Protein AF-K1T2T0-F1 (afdb_monomer_lite)

Structure (mmCIF, N/CA/C/O backbone):
data_AF-K1T2T0-F1
#
_entry.id   AF-K1T2T0-F1
#
loop_
_atom_site.group_PDB
_atom_site.id
_atom_site.type_symbol
_atom_site.label_atom_id
_atom_site.label_alt_id
_atom_site.label_comp_id
_atom_site.label_asym_id
_atom_site.label_entity_id
_atom_site.label_seq_id
_atom_site.pdbx_PDB_ins_code
_atom_site.Cartn_x
_atom_site.Cartn_y
_atom_site.Cartn_z
_atom_site.occupancy
_atom_site.B_iso_or_equiv
_atom_site.auth_seq_id
_atom_site.auth_comp_id
_atom_site.auth_asym_id
_atom_site.auth_atom_id
_atom_site.pdbx_PDB_model_num
ATOM 1 N N . LYS A 1 1 ? 28.388 -2.842 -1.881 1.00 29.25 1 LYS A N 1
ATOM 2 C CA . LYS A 1 1 ? 28.956 -1.478 -2.021 1.00 29.25 1 LYS A CA 1
ATOM 3 C C . LYS A 1 1 ? 28.065 -0.758 -3.019 1.00 29.25 1 LYS A C 1
ATOM 5 O O . LYS A 1 1 ? 28.075 -1.141 -4.177 1.00 29.25 1 LYS A O 1
ATOM 10 N N . LEU A 1 2 ? 27.223 0.153 -2.539 1.00 32.94 2 LEU A N 1
ATOM 11 C CA . LEU A 1 2 ? 26.310 0.943 -3.365 1.00 32.94 2 LEU A CA 1
ATOM 12 C C . LEU A 1 2 ? 27.158 1.904 -4.204 1.00 32.94 2 LEU A C 1
ATOM 14 O O . LEU A 1 2 ? 27.821 2.770 -3.633 1.00 32.94 2 LEU A O 1
ATOM 18 N N . SER A 1 3 ? 27.223 1.713 -5.522 1.00 33.88 3 SER A N 1
ATOM 19 C CA . SER A 1 3 ? 27.825 2.709 -6.411 1.00 33.88 3 SER A CA 1
ATOM 20 C C . SER A 1 3 ? 26.736 3.652 -6.906 1.00 33.88 3 SER A C 1
ATOM 22 O O . SER A 1 3 ? 25.833 3.238 -7.630 1.00 33.88 3 SER A O 1
ATOM 24 N N . MET A 1 4 ? 26.843 4.910 -6.489 1.00 39.72 4 MET A N 1
ATOM 25 C CA . MET A 1 4 ? 26.182 6.056 -7.104 1.00 39.72 4 MET A CA 1
ATOM 26 C C . MET A 1 4 ? 26.849 6.383 -8.441 1.00 39.72 4 MET A C 1
ATOM 28 O O . MET A 1 4 ? 28.071 6.281 -8.550 1.00 39.72 4 MET A O 1
ATOM 32 N N . ASP A 1 5 ? 26.059 6.875 -9.390 1.00 30.14 5 ASP A N 1
ATOM 33 C CA . ASP A 1 5 ? 26.543 7.774 -10.436 1.00 30.14 5 ASP A CA 1
ATOM 34 C C . ASP A 1 5 ? 25.854 9.143 -10.268 1.00 30.14 5 ASP A C 1
ATOM 36 O O . ASP A 1 5 ? 24.750 9.237 -9.720 1.00 30.14 5 ASP A O 1
ATOM 40 N N . GLU A 1 6 ? 26.538 10.211 -10.675 1.00 37.97 6 GLU A N 1
ATOM 41 C CA . GLU A 1 6 ? 26.467 11.588 -10.139 1.00 37.97 6 GLU A CA 1
ATOM 42 C C . GLU A 1 6 ? 25.131 12.359 -10.265 1.00 37.97 6 GLU A C 1
ATOM 44 O O . GLU A 1 6 ? 25.088 13.548 -9.941 1.00 37.97 6 GLU A O 1
ATOM 49 N N . LYS A 1 7 ? 24.017 11.755 -10.707 1.00 39.03 7 LYS A N 1
ATOM 50 C CA . LYS A 1 7 ? 22.759 12.506 -10.941 1.00 39.03 7 LYS A CA 1
ATOM 51 C C . LYS A 1 7 ? 21.452 11.918 -10.423 1.00 39.03 7 LYS A C 1
ATOM 53 O O . LYS A 1 7 ? 20.419 12.563 -10.581 1.00 39.03 7 LYS A O 1
ATOM 58 N N . TYR A 1 8 ? 21.467 10.788 -9.729 1.00 43.00 8 TYR A N 1
ATOM 59 C CA . TYR A 1 8 ? 20.252 10.254 -9.112 1.00 43.00 8 TYR A CA 1
ATOM 60 C C . TYR A 1 8 ? 20.589 9.807 -7.698 1.00 43.00 8 TYR A C 1
ATOM 62 O O . TYR A 1 8 ? 21.221 8.774 -7.499 1.00 43.00 8 TYR A O 1
ATOM 70 N N . SER A 1 9 ? 20.218 10.615 -6.703 1.00 41.25 9 SER A N 1
ATOM 71 C CA . SER A 1 9 ? 20.350 10.240 -5.298 1.00 41.25 9 SER A CA 1
ATOM 72 C C . SER A 1 9 ? 19.394 9.082 -5.010 1.00 41.25 9 SER A C 1
ATOM 74 O O . SER A 1 9 ? 18.250 9.307 -4.616 1.00 41.25 9 SER A O 1
ATOM 76 N N . SER A 1 10 ? 19.821 7.841 -5.242 1.00 45.25 10 SER A N 1
ATOM 77 C CA . SER A 1 10 ? 19.138 6.687 -4.674 1.00 45.25 10 SER A CA 1
ATOM 78 C C . SER A 1 10 ? 19.351 6.756 -3.167 1.00 45.25 10 SER A C 1
ATOM 80 O O . SER A 1 10 ? 20.478 6.742 -2.672 1.00 45.25 10 SER A O 1
ATOM 82 N N . THR A 1 11 ? 18.264 6.911 -2.414 1.00 47.34 11 THR A N 1
ATOM 83 C CA . THR A 1 11 ? 18.372 6.662 -0.981 1.00 47.34 11 THR A CA 1
ATOM 84 C C . THR A 1 11 ? 18.567 5.155 -0.851 1.00 47.34 11 THR A C 1
ATOM 86 O O . THR A 1 11 ? 17.864 4.418 -1.550 1.00 47.34 11 THR A O 1
ATOM 89 N N . PRO A 1 12 ? 19.508 4.664 -0.032 1.00 52.59 12 PRO A N 1
ATOM 90 C CA . PRO A 1 12 ? 19.668 3.231 0.081 1.00 52.59 12 PRO A CA 1
ATOM 91 C C . PRO A 1 12 ? 18.384 2.594 0.630 1.00 52.59 12 PRO A C 1
ATOM 93 O O . PRO A 1 12 ? 17.625 3.213 1.381 1.00 52.59 12 PRO A O 1
ATOM 96 N N . LEU A 1 13 ? 18.119 1.359 0.196 1.00 52.06 13 LEU A N 1
ATOM 97 C CA . LEU A 1 13 ? 16.965 0.555 0.620 1.00 52.06 13 LEU A CA 1
ATOM 98 C C . LEU A 1 13 ? 16.924 0.308 2.139 1.00 52.06 13 LEU A C 1
ATOM 100 O O . LEU A 1 13 ? 15.909 -0.149 2.654 1.00 52.06 13 LEU A O 1
ATOM 104 N N . ASP A 1 14 ? 18.009 0.618 2.853 1.00 54.69 14 ASP A N 1
ATOM 105 C CA . ASP A 1 14 ? 18.100 0.539 4.310 1.00 54.69 14 ASP A CA 1
ATOM 106 C C . ASP A 1 14 ? 17.188 1.549 5.026 1.00 54.69 14 ASP A C 1
ATOM 108 O O . ASP A 1 14 ? 16.765 1.303 6.156 1.00 54.69 14 ASP A O 1
ATOM 112 N N . LYS A 1 15 ? 16.810 2.653 4.367 1.00 62.25 15 LYS A N 1
ATOM 113 C CA . LYS A 1 15 ? 15.845 3.613 4.914 1.00 62.25 15 LYS A CA 1
ATOM 114 C C . LYS A 1 15 ? 14.417 3.166 4.632 1.00 62.25 15 LYS A C 1
ATOM 116 O O . LYS A 1 15 ? 13.783 3.614 3.671 1.00 62.25 15 LYS A O 1
ATOM 121 N N . THR A 1 16 ? 13.927 2.293 5.501 1.00 71.88 16 THR A N 1
ATOM 122 C CA . THR A 1 16 ? 12.549 1.799 5.507 1.00 71.88 16 THR A CA 1
ATOM 123 C C . THR A 1 16 ? 11.610 2.820 6.148 1.00 71.88 16 THR A C 1
ATOM 125 O O . THR A 1 16 ? 11.838 3.273 7.264 1.00 71.88 16 THR A O 1
ATOM 128 N N . HIS A 1 17 ? 10.540 3.185 5.438 1.00 83.25 17 HIS A N 1
ATOM 129 C CA . HIS A 1 17 ? 9.479 4.048 5.964 1.00 83.25 17 HIS A CA 1
ATOM 130 C C . HIS A 1 17 ? 8.178 3.266 5.976 1.00 83.25 17 HIS A C 1
ATOM 132 O O . HIS A 1 17 ? 7.584 3.040 4.921 1.00 83.25 17 HIS A O 1
ATOM 138 N N . THR A 1 18 ? 7.760 2.828 7.159 1.00 88.44 18 THR A N 1
ATOM 139 C CA . THR A 1 18 ? 6.608 1.931 7.336 1.00 88.44 18 THR A CA 1
ATOM 140 C C . THR A 1 18 ? 5.325 2.650 7.727 1.00 88.44 18 THR A C 1
ATOM 142 O O . THR A 1 18 ? 4.259 2.042 7.678 1.00 88.44 18 THR A O 1
ATOM 145 N N . GLY A 1 19 ? 5.417 3.922 8.123 1.00 90.00 19 GLY A N 1
ATOM 146 C CA . GLY A 1 19 ? 4.271 4.751 8.480 1.00 90.00 19 GLY A CA 1
ATOM 147 C C . GLY A 1 19 ? 3.536 5.281 7.253 1.00 90.00 19 GLY A C 1
ATOM 148 O O . GLY A 1 19 ? 4.146 5.885 6.365 1.00 90.00 19 GLY A O 1
ATOM 149 N N . TRP A 1 20 ? 2.217 5.096 7.241 1.00 93.56 20 TRP A N 1
ATOM 150 C CA . TRP A 1 20 ? 1.319 5.575 6.197 1.00 93.56 20 TRP A CA 1
ATOM 151 C C . TRP A 1 20 ? 0.178 6.413 6.781 1.00 93.56 20 TRP A C 1
ATOM 153 O O . TRP A 1 20 ? -0.552 5.976 7.675 1.00 93.56 20 TRP A O 1
ATOM 163 N N . SER A 1 21 ? -0.004 7.607 6.231 1.00 94.50 21 SER A N 1
ATOM 164 C CA . SER A 1 21 ? -1.205 8.418 6.392 1.00 94.50 21 SER A CA 1
ATOM 165 C C . SER A 1 21 ? -2.269 7.950 5.405 1.00 94.50 21 SER A C 1
ATOM 167 O O . SER A 1 21 ? -1.976 7.710 4.233 1.00 94.50 21 SER A O 1
ATOM 169 N N . ILE A 1 22 ? -3.511 7.848 5.871 1.00 94.81 22 ILE A N 1
ATOM 170 C CA . ILE A 1 22 ? -4.659 7.506 5.031 1.00 94.81 22 ILE A CA 1
ATOM 171 C C . ILE A 1 22 ? -5.510 8.759 4.870 1.00 94.81 22 ILE A C 1
ATOM 173 O O . ILE A 1 22 ? -6.032 9.291 5.849 1.00 94.81 22 ILE A O 1
ATOM 177 N N . LEU A 1 23 ? -5.599 9.248 3.636 1.00 94.81 23 LEU A N 1
ATOM 178 C CA . LEU A 1 23 ? -6.253 10.506 3.286 1.00 94.81 23 LEU A CA 1
ATOM 179 C C . LEU A 1 23 ? -7.470 10.231 2.394 1.00 94.81 23 LEU A C 1
ATOM 181 O O . LEU A 1 23 ? -7.426 9.291 1.600 1.00 94.81 23 LEU A O 1
ATOM 185 N N . PRO A 1 24 ? -8.540 11.037 2.469 1.00 93.88 24 PRO A N 1
ATOM 186 C CA . PRO A 1 24 ? -9.673 10.898 1.556 1.00 93.88 24 PRO A CA 1
ATOM 187 C C . PRO A 1 24 ? -9.241 11.138 0.100 1.00 93.88 24 PRO A C 1
ATOM 189 O O . PRO A 1 24 ? -8.556 12.126 -0.183 1.00 93.88 24 PRO A O 1
ATOM 192 N N . ALA A 1 25 ? -9.641 10.242 -0.810 1.00 93.75 25 ALA A N 1
ATOM 193 C CA . ALA A 1 25 ? -9.434 10.415 -2.249 1.00 93.75 25 ALA A CA 1
ATOM 194 C C . ALA A 1 25 ? -10.563 11.228 -2.900 1.00 93.75 25 ALA A C 1
ATOM 196 O O . ALA A 1 25 ? -11.615 11.446 -2.296 1.00 93.75 25 ALA A O 1
ATOM 197 N N . ALA A 1 26 ? -10.342 11.683 -4.138 1.00 94.56 26 ALA A N 1
ATOM 198 C CA . ALA A 1 26 ? -11.396 12.330 -4.918 1.00 94.56 26 ALA A CA 1
ATOM 199 C C . ALA A 1 26 ? -12.405 11.297 -5.443 1.00 94.56 26 ALA A C 1
ATOM 201 O O . ALA A 1 26 ? -13.603 11.577 -5.494 1.00 94.56 26 ALA A O 1
ATOM 202 N N . THR A 1 27 ? -11.929 10.102 -5.797 1.00 91.94 27 THR A N 1
ATOM 203 C CA . THR A 1 27 ? -12.786 8.960 -6.121 1.00 91.94 27 THR A CA 1
ATOM 204 C C . THR A 1 27 ? -13.541 8.475 -4.879 1.00 91.94 27 THR A C 1
ATOM 206 O O . THR A 1 27 ? -12.964 8.257 -3.813 1.00 91.94 27 THR A O 1
ATOM 209 N N . GLU A 1 28 ? -14.855 8.294 -5.022 1.00 88.56 28 GLU A N 1
ATOM 210 C CA . GLU A 1 28 ? -15.738 7.855 -3.941 1.00 88.56 28 GLU A CA 1
ATOM 211 C C . GLU A 1 28 ? -15.310 6.490 -3.380 1.00 88.56 28 GLU A C 1
ATOM 213 O O . GLU A 1 28 ? -14.966 5.576 -4.128 1.00 88.56 28 GLU A O 1
ATOM 218 N N . ASN A 1 29 ? -15.369 6.337 -2.053 1.00 85.81 29 ASN A N 1
ATOM 219 C CA . ASN A 1 29 ? -14.964 5.123 -1.333 1.00 85.81 29 ASN A CA 1
ATOM 220 C C . ASN A 1 29 ? -13.487 4.725 -1.519 1.00 85.81 29 ASN A C 1
ATOM 222 O O . ASN A 1 29 ? -13.125 3.588 -1.209 1.00 85.81 29 ASN A O 1
ATOM 226 N N . CYS A 1 30 ? -12.641 5.645 -1.992 1.00 92.50 30 CYS A N 1
ATOM 227 C CA . CYS A 1 30 ? -11.201 5.460 -2.101 1.00 92.50 30 CYS A CA 1
ATOM 228 C C . CYS A 1 30 ? -10.432 6.360 -1.126 1.00 92.50 30 CYS A C 1
ATOM 230 O O . CYS A 1 30 ? -10.926 7.366 -0.608 1.00 92.50 30 CYS A O 1
ATOM 232 N N . VAL A 1 31 ? -9.174 5.995 -0.910 1.00 94.81 31 VAL A N 1
ATOM 233 C CA . VAL A 1 31 ? -8.202 6.722 -0.102 1.00 94.81 31 VAL A CA 1
ATOM 234 C C . VAL A 1 31 ? -6.889 6.886 -0.857 1.00 94.81 31 VAL A C 1
ATOM 236 O O . VAL A 1 31 ? -6.525 6.056 -1.692 1.00 94.81 31 VAL A O 1
ATOM 239 N N . TYR A 1 32 ? -6.146 7.933 -0.513 1.00 96.19 32 TYR A N 1
ATOM 240 C CA . TYR A 1 32 ? -4.724 8.021 -0.808 1.00 96.19 32 TYR A CA 1
ATOM 241 C C . TYR A 1 32 ? -3.932 7.470 0.376 1.00 96.19 32 TYR A C 1
ATOM 243 O O . TYR A 1 32 ? -4.186 7.828 1.528 1.00 96.19 32 TYR A O 1
ATOM 251 N N . ILE A 1 33 ? -2.951 6.617 0.089 1.00 95.69 33 ILE A N 1
ATOM 252 C CA . ILE A 1 33 ? -2.076 6.007 1.094 1.00 95.69 33 ILE A CA 1
ATOM 253 C C . ILE A 1 33 ? -0.705 6.673 0.964 1.00 95.69 33 ILE A C 1
ATOM 255 O O . ILE A 1 33 ? 0.059 6.353 0.054 1.00 95.69 33 ILE A O 1
ATOM 259 N N . GLN A 1 34 ? -0.425 7.654 1.827 1.00 94.50 34 GLN A N 1
ATOM 260 C CA . GLN A 1 34 ? 0.770 8.499 1.754 1.00 94.50 34 GLN A CA 1
ATOM 261 C C . GLN A 1 34 ? 1.818 8.076 2.782 1.00 94.50 34 GLN A C 1
ATOM 263 O O . GLN A 1 34 ? 1.542 8.010 3.974 1.00 94.50 34 GLN A O 1
ATOM 268 N N . ASN A 1 35 ? 3.040 7.822 2.336 1.00 91.44 35 ASN A N 1
ATOM 269 C CA . ASN A 1 35 ? 4.157 7.488 3.199 1.00 91.44 35 ASN A CA 1
ATOM 270 C C . ASN A 1 35 ? 4.627 8.723 3.975 1.00 91.44 35 ASN A C 1
ATOM 272 O O . ASN A 1 35 ? 4.961 9.740 3.367 1.00 91.44 35 ASN A O 1
ATOM 276 N N . VAL A 1 36 ? 4.699 8.620 5.300 1.00 86.25 36 VAL A N 1
ATOM 277 C CA . VAL A 1 36 ? 4.958 9.767 6.188 1.00 86.25 36 VAL A CA 1
ATOM 278 C C . VAL A 1 36 ? 6.379 10.307 6.027 1.00 86.25 36 VAL A C 1
ATOM 280 O O . VAL A 1 36 ? 6.572 11.514 5.915 1.00 86.25 36 VAL A O 1
ATOM 283 N N . GLY A 1 37 ? 7.380 9.430 5.941 1.00 82.38 37 GLY A N 1
ATOM 284 C CA . GLY A 1 37 ? 8.781 9.853 5.860 1.00 82.38 37 GLY A CA 1
ATOM 285 C C . GLY A 1 37 ? 9.232 10.310 4.470 1.00 82.38 37 GLY A C 1
ATOM 286 O O . GLY A 1 37 ? 10.329 10.852 4.323 1.00 82.38 37 GLY A O 1
ATOM 287 N N . ARG A 1 38 ? 8.413 10.093 3.429 1.00 81.06 38 ARG A N 1
ATOM 288 C CA . ARG A 1 38 ? 8.764 10.398 2.025 1.00 81.06 38 ARG A CA 1
ATOM 289 C C . ARG A 1 38 ? 7.766 11.271 1.285 1.00 81.06 38 ARG A C 1
ATOM 291 O O . ARG A 1 38 ? 8.071 11.698 0.175 1.00 81.06 38 ARG A O 1
ATOM 298 N N . SER A 1 39 ? 6.579 11.482 1.844 1.00 84.94 39 SER A N 1
ATOM 299 C CA . SER A 1 39 ? 5.461 12.181 1.199 1.00 84.94 39 SER A CA 1
ATOM 300 C C . SER A 1 39 ? 5.036 11.584 -0.152 1.00 84.94 39 SER A C 1
ATOM 302 O O . SER A 1 39 ? 4.379 12.256 -0.941 1.00 84.94 39 SER A O 1
ATOM 304 N N . SER A 1 40 ? 5.399 10.324 -0.421 1.00 89.50 40 SER A N 1
ATOM 305 C CA . SER A 1 40 ? 5.020 9.583 -1.635 1.00 89.50 40 SER A CA 1
ATOM 306 C C . SER A 1 40 ? 3.711 8.829 -1.433 1.00 89.50 40 SER A C 1
ATOM 308 O O . SER A 1 40 ? 3.395 8.438 -0.314 1.00 89.50 40 SER A O 1
ATOM 310 N N . TYR A 1 41 ? 2.960 8.602 -2.502 1.00 93.50 41 TYR A N 1
ATOM 311 C CA . TYR A 1 41 ? 1.665 7.932 -2.495 1.00 93.50 41 TYR A CA 1
ATOM 312 C C . TYR A 1 41 ? 1.776 6.556 -3.132 1.00 93.50 41 TYR A C 1
ATOM 314 O O . TYR A 1 41 ? 2.379 6.436 -4.196 1.00 93.50 41 TYR A O 1
ATOM 322 N N . LEU A 1 42 ? 1.178 5.542 -2.508 1.00 94.69 42 LEU A N 1
ATOM 323 C CA . LEU A 1 42 ? 1.065 4.213 -3.101 1.00 94.69 42 LEU A CA 1
ATOM 324 C C . LEU A 1 42 ? 0.266 4.292 -4.411 1.00 94.69 42 LEU A C 1
ATOM 326 O O . LEU A 1 42 ? -0.866 4.782 -4.427 1.00 94.69 42 LEU A O 1
ATOM 330 N N . GLU A 1 43 ? 0.847 3.784 -5.490 1.00 93.81 43 GLU A N 1
ATOM 331 C CA . GLU A 1 43 ? 0.268 3.800 -6.828 1.00 93.81 43 GLU A CA 1
ATOM 332 C C . GLU A 1 43 ? 0.281 2.417 -7.477 1.00 93.81 43 GLU A C 1
ATOM 334 O O . GLU A 1 43 ? 1.148 1.578 -7.215 1.00 93.81 43 GLU A O 1
ATOM 339 N N . TRP A 1 44 ? -0.656 2.215 -8.395 1.00 93.50 44 TRP A N 1
ATOM 340 C CA . TRP A 1 44 ? -0.563 1.185 -9.414 1.00 93.50 44 TRP A CA 1
ATOM 341 C C . TRP A 1 44 ? 0.134 1.745 -10.657 1.00 93.50 44 TRP A C 1
ATOM 343 O O . TRP A 1 44 ? -0.439 2.558 -11.387 1.00 93.50 44 TRP A O 1
ATOM 353 N N . TYR A 1 45 ? 1.354 1.285 -10.945 1.00 88.75 45 TYR A N 1
ATOM 354 C CA . TYR A 1 45 ? 2.093 1.717 -12.126 1.00 88.75 45 TYR A CA 1
ATOM 355 C C . TYR A 1 45 ? 1.803 0.792 -13.318 1.00 88.75 45 TYR A C 1
ATOM 357 O O . TYR A 1 45 ? 2.513 -0.176 -13.605 1.00 88.75 45 TYR A O 1
ATOM 365 N N . ALA A 1 46 ? 0.728 1.118 -14.042 1.00 86.69 46 ALA A N 1
ATOM 366 C CA . ALA A 1 46 ? 0.179 0.288 -15.117 1.00 86.69 46 ALA A CA 1
ATOM 367 C C . ALA A 1 46 ? 1.194 -0.084 -16.216 1.00 86.69 46 ALA A C 1
ATOM 369 O O . ALA A 1 46 ? 1.185 -1.217 -16.691 1.00 86.69 46 ALA A O 1
ATOM 370 N N . GLU A 1 47 ? 2.100 0.824 -16.596 1.00 86.88 47 GLU A N 1
ATOM 371 C CA . GLU A 1 47 ? 3.099 0.563 -17.649 1.00 86.88 47 GLU A CA 1
ATOM 372 C C . GLU A 1 47 ? 4.100 -0.535 -17.271 1.00 86.88 47 GLU A C 1
ATOM 374 O O . GLU A 1 47 ? 4.655 -1.205 -18.143 1.00 86.88 47 GLU A O 1
ATOM 379 N N . LYS A 1 48 ? 4.360 -0.701 -15.971 1.00 84.69 48 LYS A N 1
ATOM 380 C CA . LYS A 1 48 ? 5.294 -1.696 -15.431 1.00 84.69 48 LYS A CA 1
ATOM 381 C C . LYS A 1 48 ? 4.589 -2.882 -14.787 1.00 84.69 48 LYS A C 1
ATOM 383 O O . LYS A 1 48 ? 5.265 -3.818 -14.368 1.00 84.69 48 LYS A O 1
ATOM 388 N N . ASN A 1 49 ? 3.255 -2.869 -14.769 1.00 88.19 49 ASN A N 1
ATOM 389 C CA . ASN A 1 49 ? 2.420 -3.912 -14.187 1.00 88.19 49 ASN A CA 1
ATOM 390 C C . ASN A 1 49 ? 2.828 -4.244 -12.737 1.00 88.19 49 ASN A C 1
ATOM 392 O O . ASN A 1 49 ? 2.911 -5.413 -12.353 1.00 88.19 49 ASN A O 1
ATOM 396 N N . ASN A 1 50 ? 3.120 -3.213 -11.942 1.00 89.19 50 ASN A N 1
ATOM 397 C CA . ASN A 1 50 ? 3.551 -3.351 -10.557 1.00 89.19 50 ASN A CA 1
ATOM 398 C C . ASN A 1 50 ? 2.995 -2.236 -9.659 1.00 89.19 50 ASN A C 1
ATOM 400 O O . ASN A 1 50 ? 2.561 -1.176 -10.112 1.00 89.19 50 ASN A O 1
ATOM 404 N N . TRP A 1 51 ? 3.001 -2.504 -8.358 1.00 91.62 51 TRP A N 1
ATOM 405 C CA . TRP A 1 51 ? 2.727 -1.512 -7.331 1.00 91.62 51 TRP A CA 1
ATOM 406 C C . TRP A 1 51 ? 3.988 -0.717 -7.015 1.00 91.62 51 TRP A C 1
ATOM 408 O O . TRP A 1 51 ? 5.098 -1.255 -6.957 1.00 91.62 51 TRP A O 1
ATOM 418 N N . SER A 1 52 ? 3.798 0.574 -6.794 1.00 89.88 52 SER A N 1
ATOM 419 C CA . SER A 1 52 ? 4.864 1.550 -6.653 1.00 89.88 52 SER A CA 1
ATOM 420 C C . SER A 1 52 ? 4.473 2.646 -5.653 1.00 89.88 52 SER A C 1
ATOM 422 O O . SER A 1 52 ? 3.374 2.632 -5.104 1.00 89.88 52 SER A O 1
ATOM 424 N N . ALA A 1 53 ? 5.377 3.583 -5.373 1.00 87.69 53 ALA A N 1
ATOM 425 C CA . ALA A 1 53 ? 5.080 4.787 -4.614 1.00 87.69 53 ALA A CA 1
ATOM 426 C C . ALA A 1 53 ? 5.643 6.022 -5.328 1.00 87.69 53 ALA A C 1
ATOM 428 O O . ALA A 1 53 ? 6.848 6.088 -5.576 1.00 87.69 53 ALA A O 1
ATOM 429 N N . PHE A 1 54 ? 4.800 7.019 -5.610 1.00 88.56 54 PHE A N 1
ATOM 430 C CA . PHE A 1 54 ? 5.175 8.198 -6.397 1.00 88.56 54 PHE A CA 1
ATOM 431 C C . PHE A 1 54 ? 4.896 9.517 -5.678 1.00 88.56 54 PHE A C 1
ATOM 433 O O . PHE A 1 54 ? 3.984 9.634 -4.866 1.00 88.56 54 PHE A O 1
ATOM 440 N N . GLY A 1 55 ? 5.720 10.531 -5.945 1.00 88.06 55 GLY A N 1
ATOM 441 C CA . GLY A 1 55 ? 5.732 11.776 -5.169 1.00 88.06 55 GLY A CA 1
ATOM 442 C C . GLY A 1 55 ? 4.539 12.706 -5.400 1.00 88.06 55 GLY A C 1
ATOM 443 O O . GLY A 1 55 ? 4.363 13.664 -4.653 1.00 88.06 55 GLY A O 1
ATOM 444 N N . THR A 1 56 ? 3.730 12.494 -6.439 1.00 88.56 56 THR A N 1
ATOM 445 C CA . THR A 1 56 ? 2.622 13.401 -6.762 1.00 88.56 56 THR A CA 1
ATOM 446 C C . THR A 1 56 ? 1.471 12.654 -7.408 1.00 88.56 56 THR A C 1
ATOM 448 O O . THR A 1 56 ? 1.657 11.967 -8.407 1.00 88.56 56 THR A O 1
ATOM 451 N N . ILE A 1 57 ? 0.266 12.867 -6.882 1.00 90.12 57 ILE A N 1
ATOM 452 C CA . ILE A 1 57 ? -0.980 12.465 -7.532 1.00 90.12 57 ILE A CA 1
ATOM 453 C C . ILE A 1 57 ? -1.152 13.395 -8.740 1.00 90.12 57 ILE A C 1
ATOM 455 O O . ILE A 1 57 ? -1.536 14.554 -8.601 1.00 90.12 57 ILE A O 1
ATOM 459 N N . GLY A 1 58 ? -0.711 12.935 -9.911 1.00 87.69 58 GLY A N 1
ATOM 460 C CA . GLY A 1 58 ? -0.778 13.692 -11.161 1.00 87.69 58 GLY A CA 1
ATOM 461 C C . GLY A 1 58 ? -2.202 13.772 -11.721 1.00 87.69 58 GLY A C 1
ATOM 462 O O . GLY A 1 58 ? -3.190 13.652 -11.006 1.00 87.69 58 GLY A O 1
ATOM 463 N N . SER A 1 59 ? -2.327 13.928 -13.039 1.00 90.06 59 SER A N 1
ATOM 464 C CA . SER A 1 59 ? -3.637 13.982 -13.709 1.00 90.06 59 SER A CA 1
ATOM 465 C C . SER A 1 59 ? -4.399 12.650 -13.719 1.00 90.06 59 SER A C 1
ATOM 467 O O . SER A 1 59 ? -5.591 12.646 -14.014 1.00 90.06 59 SER A O 1
ATOM 469 N N . ASN A 1 60 ? -3.736 11.529 -13.416 1.00 92.38 60 ASN A N 1
ATOM 470 C CA . ASN A 1 60 ? -4.336 10.195 -13.410 1.00 92.38 60 ASN A CA 1
ATOM 471 C C . ASN A 1 60 ? -4.551 9.681 -11.978 1.00 92.38 60 ASN A C 1
ATOM 473 O O . ASN A 1 60 ? -3.843 8.796 -11.499 1.00 92.38 60 ASN A O 1
ATOM 477 N N . GLU A 1 61 ? -5.526 10.270 -11.290 1.00 95.12 61 GLU A N 1
ATOM 478 C CA . GLU A 1 61 ? -5.855 9.964 -9.890 1.00 95.12 61 GLU A CA 1
ATOM 479 C C . GLU A 1 61 ? -6.210 8.484 -9.656 1.00 95.12 61 GLU A C 1
ATOM 481 O O . GLU A 1 61 ? -5.865 7.932 -8.612 1.00 95.12 61 GLU A O 1
ATOM 486 N N . ALA A 1 62 ? -6.768 7.797 -10.658 1.00 93.88 62 ALA A N 1
ATOM 487 C CA . ALA A 1 62 ? -7.165 6.389 -10.573 1.00 93.88 62 ALA A CA 1
ATOM 488 C C . ALA A 1 62 ? -6.005 5.420 -10.259 1.00 93.88 62 ALA A C 1
ATOM 490 O O . ALA A 1 62 ? -6.230 4.326 -9.738 1.00 93.88 62 ALA A O 1
ATOM 491 N N . LEU A 1 63 ? -4.755 5.805 -10.548 1.00 94.06 63 LEU A N 1
ATOM 492 C CA . LEU A 1 63 ? -3.581 5.006 -10.174 1.00 94.06 63 LEU A CA 1
ATOM 493 C C . LEU A 1 63 ? -3.322 5.033 -8.660 1.00 94.06 63 LEU A C 1
ATOM 495 O O . LEU A 1 63 ? -2.758 4.088 -8.114 1.00 94.06 63 LEU A O 1
ATOM 499 N N . PHE A 1 64 ? -3.752 6.097 -7.984 1.00 95.31 64 PHE A N 1
ATOM 500 C CA . PHE A 1 64 ? -3.480 6.383 -6.573 1.00 95.31 64 PHE A CA 1
ATOM 501 C C . PHE A 1 64 ? -4.681 6.132 -5.663 1.00 95.31 64 PHE A C 1
ATOM 503 O O . PHE A 1 64 ? -4.509 5.983 -4.455 1.00 95.31 64 PHE A O 1
ATOM 510 N N . ALA A 1 65 ? -5.888 6.117 -6.225 1.00 94.56 65 ALA A N 1
ATOM 511 C CA . ALA A 1 65 ? -7.124 5.865 -5.503 1.00 94.56 65 ALA A CA 1
ATOM 512 C C . ALA A 1 65 ? -7.220 4.382 -5.114 1.00 94.56 65 ALA A C 1
ATOM 514 O O . ALA A 1 65 ? -7.486 3.521 -5.956 1.00 94.56 65 ALA A O 1
ATOM 515 N N . GLN A 1 66 ? -6.986 4.092 -3.832 1.00 94.56 66 GLN A N 1
ATOM 516 C CA . GLN A 1 66 ? -7.003 2.732 -3.294 1.00 94.56 66 GLN A CA 1
ATOM 517 C C . GLN A 1 66 ? -8.229 2.490 -2.426 1.00 94.56 66 GLN A C 1
ATOM 519 O O . GLN A 1 66 ? -8.731 3.396 -1.768 1.00 94.56 66 GLN A O 1
ATOM 524 N N . GLN A 1 67 ? -8.668 1.241 -2.363 1.00 92.25 67 GLN A N 1
ATOM 525 C CA . GLN A 1 67 ? -9.697 0.784 -1.440 1.00 92.25 67 GLN A CA 1
ATOM 526 C C . GLN A 1 67 ? -9.068 -0.161 -0.420 1.00 92.25 67 GLN A C 1
ATOM 528 O O . GLN A 1 67 ? -8.203 -0.975 -0.750 1.00 92.25 67 GLN A O 1
ATOM 533 N N . LEU A 1 68 ? -9.502 -0.048 0.831 1.00 90.75 68 LEU A N 1
ATOM 534 C CA . LEU A 1 68 ? -9.127 -0.956 1.909 1.00 90.75 68 LEU A CA 1
ATOM 535 C C . LEU A 1 68 ? -10.292 -1.912 2.133 1.00 90.75 68 LEU A C 1
ATOM 537 O O . LEU A 1 68 ? -11.389 -1.479 2.480 1.00 90.75 68 LEU A O 1
ATOM 541 N N . TYR A 1 69 ? -10.051 -3.203 1.936 1.00 87.62 69 TYR A N 1
ATOM 542 C CA . TYR A 1 69 ? -11.057 -4.233 2.165 1.00 87.62 69 TYR A CA 1
ATOM 543 C C . TYR A 1 69 ? -10.643 -5.12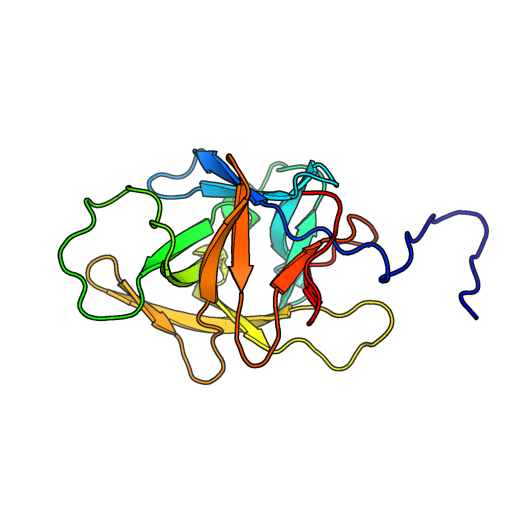8 3.315 1.00 87.62 69 TYR A C 1
ATOM 545 O O . TYR A 1 69 ? -9.534 -5.653 3.309 1.00 87.62 69 TYR A O 1
ATOM 553 N N . LEU A 1 70 ? -11.547 -5.336 4.269 1.00 85.38 70 LEU A N 1
ATOM 554 C CA . LEU A 1 70 ? -11.353 -6.302 5.345 1.00 85.38 70 LEU A CA 1
ATOM 555 C C . LEU A 1 70 ? -11.362 -7.735 4.796 1.00 85.38 70 LEU A C 1
ATOM 557 O O . LEU A 1 70 ? -12.154 -8.069 3.910 1.00 85.38 70 LEU A O 1
ATOM 561 N N . VAL A 1 71 ? -10.505 -8.585 5.354 1.00 79.19 71 VAL A N 1
ATOM 562 C CA . VAL A 1 71 ? -10.455 -10.025 5.085 1.00 79.19 71 VAL A CA 1
ATOM 563 C C . VAL A 1 71 ? -11.048 -10.756 6.287 1.00 79.19 71 VAL A C 1
ATOM 565 O O . VAL A 1 71 ? -10.519 -10.649 7.387 1.00 79.19 71 VAL A O 1
ATOM 568 N N . GLY A 1 72 ? -12.147 -11.490 6.079 1.00 67.81 72 GLY A N 1
ATOM 569 C CA . GLY A 1 72 ? -12.827 -12.279 7.117 1.00 67.81 72 GLY A CA 1
ATOM 570 C C . GLY A 1 72 ? -14.308 -11.934 7.347 1.00 67.81 72 GLY A C 1
ATOM 571 O O . GLY A 1 72 ? -14.909 -11.094 6.660 1.00 67.81 72 GLY A O 1
ATOM 572 N N . ASP A 1 73 ? -14.900 -12.622 8.326 1.00 51.59 73 ASP A N 1
ATOM 573 C CA . ASP A 1 73 ? -16.295 -12.492 8.771 1.00 51.59 73 ASP A CA 1
ATOM 574 C C . ASP A 1 73 ? -16.441 -11.429 9.869 1.00 51.59 73 ASP A C 1
ATOM 576 O O . ASP A 1 73 ? -16.928 -11.702 10.956 1.00 51.59 73 ASP A O 1
ATOM 580 N N . GLU A 1 74 ? -16.025 -10.196 9.605 1.00 47.19 74 GLU A N 1
ATOM 581 C CA . GLU A 1 74 ? -16.381 -9.064 10.468 1.00 47.19 74 GLU A CA 1
ATOM 582 C C . GLU A 1 74 ? -17.444 -8.255 9.723 1.00 47.19 74 GLU A C 1
ATOM 584 O O . GLU A 1 74 ? -17.174 -7.558 8.743 1.00 47.19 74 GLU A O 1
ATOM 589 N N . THR A 1 75 ? -18.698 -8.448 10.126 1.00 48.56 75 THR A N 1
ATOM 590 C CA . THR A 1 75 ? -19.890 -7.760 9.610 1.00 48.56 75 THR A CA 1
ATOM 591 C C . THR A 1 75 ? -20.033 -6.325 10.125 1.00 48.56 75 THR A C 1
ATOM 593 O O . THR A 1 75 ? -21.035 -5.679 9.827 1.00 48.56 75 THR A O 1
ATOM 596 N N . ASP A 1 76 ? -19.042 -5.804 10.853 1.00 48.53 76 ASP A N 1
ATOM 597 C CA . ASP A 1 76 ? -19.256 -4.697 11.794 1.00 48.53 76 ASP A CA 1
ATOM 598 C C . ASP A 1 76 ? -18.445 -3.424 11.489 1.00 48.53 76 ASP A C 1
ATOM 600 O O . ASP A 1 76 ? -18.333 -2.538 12.337 1.00 48.53 76 ASP A O 1
ATOM 604 N N . GLN A 1 77 ? -17.921 -3.262 10.270 1.00 48.56 77 GLN A N 1
ATOM 605 C CA . GLN A 1 77 ? -17.417 -1.956 9.831 1.00 48.56 77 GLN A CA 1
ATOM 606 C C . GLN A 1 77 ? -18.434 -1.242 8.930 1.00 48.56 77 GLN A C 1
ATOM 608 O O . GLN A 1 77 ? -18.832 -1.796 7.900 1.00 48.56 77 GLN A O 1
ATOM 613 N N . PRO A 1 78 ? -18.869 -0.014 9.289 1.00 49.53 78 PRO A N 1
ATOM 614 C CA . PRO A 1 78 ? -19.646 0.822 8.388 1.00 49.53 78 PRO A CA 1
ATOM 615 C C . PRO A 1 78 ? -18.920 0.952 7.047 1.00 49.53 78 PRO A C 1
ATOM 617 O O . PRO A 1 78 ? -17.711 1.172 7.007 1.00 49.53 78 PRO A O 1
ATOM 620 N N . ALA A 1 79 ? -19.649 0.852 5.937 1.00 51.12 79 ALA A N 1
ATOM 621 C CA . ALA A 1 79 ? -19.068 1.134 4.630 1.00 51.12 79 ALA A CA 1
ATOM 622 C C . ALA A 1 79 ? -18.375 2.513 4.656 1.00 51.12 79 ALA A C 1
ATOM 624 O O . ALA A 1 79 ? -18.982 3.507 5.054 1.00 51.12 79 ALA A O 1
ATOM 625 N N . GLY A 1 80 ? -17.096 2.554 4.276 1.00 58.66 80 GLY A N 1
ATOM 626 C CA . GLY A 1 80 ? -16.294 3.781 4.258 1.00 58.66 80 GLY A CA 1
ATOM 627 C C . GLY A 1 80 ? -15.562 4.128 5.561 1.00 58.66 80 GLY A C 1
ATOM 628 O O . GLY A 1 80 ? -14.872 5.146 5.594 1.00 58.66 80 GLY A O 1
ATOM 629 N N . SER A 1 81 ? -15.652 3.316 6.624 1.00 73.75 81 SER A N 1
ATOM 630 C CA . SER A 1 81 ? -14.772 3.482 7.788 1.00 73.75 81 SER A CA 1
ATOM 631 C C . SER A 1 81 ? -13.367 2.940 7.522 1.00 73.75 81 SER A C 1
ATOM 633 O O . SER A 1 81 ? -13.188 1.958 6.806 1.00 73.75 81 SER A O 1
ATOM 635 N N . LEU A 1 82 ? -12.360 3.572 8.128 1.00 85.50 82 LEU A N 1
ATOM 636 C CA . LEU A 1 82 ? -10.995 3.054 8.112 1.00 85.50 82 LEU A CA 1
ATOM 637 C C . LEU A 1 82 ? -10.864 1.827 9.033 1.00 85.50 82 LEU A C 1
ATOM 639 O O . LEU A 1 82 ? -11.530 1.773 10.075 1.00 85.50 82 LEU A O 1
ATOM 643 N N . PRO A 1 83 ? -9.988 0.865 8.688 1.00 87.50 83 PRO A N 1
ATOM 644 C CA . PRO A 1 83 ? -9.783 -0.332 9.493 1.00 87.50 83 PRO A CA 1
ATOM 645 C C . PRO A 1 83 ? -9.186 0.007 10.865 1.00 87.50 83 PRO A C 1
ATOM 647 O O . PRO A 1 83 ? -8.360 0.910 10.996 1.00 87.50 83 PRO A O 1
ATOM 650 N N . GLN A 1 84 ? -9.593 -0.736 11.892 1.00 89.00 84 GLN A N 1
ATOM 651 C CA . GLN A 1 84 ? -9.030 -0.614 13.239 1.00 89.00 84 GLN A CA 1
ATOM 652 C C . GLN A 1 84 ? -7.689 -1.353 13.361 1.00 89.00 84 GLN A C 1
ATOM 654 O O . GLN A 1 84 ? -7.341 -2.183 12.522 1.00 89.00 84 GLN A O 1
ATOM 659 N N . GLU A 1 85 ? -6.934 -1.060 14.421 1.00 91.12 85 GLU A N 1
ATOM 660 C CA . GLU A 1 85 ? -5.752 -1.851 14.779 1.00 91.12 85 GLU A CA 1
ATOM 661 C C . GLU A 1 85 ? -6.124 -3.328 14.982 1.00 91.12 85 GLU A C 1
ATOM 663 O O . GLU A 1 85 ? -7.165 -3.642 15.554 1.00 91.12 85 GLU A O 1
ATOM 668 N N . GLY A 1 86 ? -5.287 -4.236 14.484 1.00 91.00 86 GLY A N 1
ATOM 669 C CA . GLY A 1 86 ? -5.524 -5.679 14.483 1.00 91.00 86 GLY A CA 1
ATOM 670 C C . GLY A 1 86 ? -6.387 -6.185 13.323 1.00 91.00 86 GLY A C 1
ATOM 671 O O . GLY A 1 86 ? -6.401 -7.389 13.075 1.00 91.00 86 GLY A O 1
ATOM 672 N N . ALA A 1 87 ? -7.062 -5.303 12.576 1.00 90.81 87 ALA A N 1
ATOM 673 C CA . ALA A 1 87 ? -7.878 -5.712 11.437 1.00 90.81 87 ALA A CA 1
ATOM 674 C C . ALA A 1 87 ? -7.024 -6.329 10.321 1.00 90.81 87 ALA A C 1
ATOM 676 O O . ALA A 1 87 ? -5.926 -5.852 10.026 1.00 90.81 87 ALA A O 1
ATOM 677 N N . GLN A 1 88 ? -7.555 -7.357 9.661 1.00 91.44 88 GLN A N 1
ATOM 678 C CA . GLN A 1 88 ? -6.940 -7.928 8.468 1.00 91.44 88 GLN A CA 1
ATOM 679 C C . GLN A 1 88 ? -7.498 -7.256 7.220 1.00 91.44 88 GLN A C 1
ATOM 681 O O . GLN A 1 88 ? -8.713 -7.204 7.044 1.00 91.44 88 GLN A O 1
ATOM 686 N N . VAL A 1 89 ? -6.625 -6.753 6.348 1.00 92.12 89 VAL A N 1
ATOM 687 C CA . VAL A 1 89 ? -7.010 -6.032 5.131 1.00 92.12 89 VAL A CA 1
ATOM 688 C C . VAL A 1 89 ? -6.225 -6.471 3.903 1.00 92.12 89 VAL A C 1
ATOM 690 O O . VAL A 1 89 ? -5.083 -6.921 3.996 1.00 92.12 89 VAL A O 1
ATOM 693 N N . VAL A 1 90 ? -6.817 -6.248 2.734 1.00 93.69 90 VAL A N 1
ATOM 694 C CA . VAL A 1 90 ? -6.104 -6.113 1.461 1.00 93.69 90 VAL A CA 1
ATOM 695 C C . VAL A 1 90 ? -6.240 -4.684 0.946 1.00 93.69 90 VAL A C 1
ATOM 697 O O . VAL A 1 90 ? -7.254 -4.018 1.164 1.00 93.69 90 VAL A O 1
ATOM 700 N N . LEU A 1 91 ? -5.207 -4.220 0.249 1.00 94.69 91 LEU A N 1
ATOM 701 C CA . LEU A 1 91 ? -5.195 -2.931 -0.437 1.00 94.69 91 LEU A CA 1
ATOM 702 C C . LEU A 1 91 ? -5.480 -3.201 -1.914 1.00 94.69 91 LEU A C 1
ATOM 704 O O . LEU A 1 91 ? -4.722 -3.921 -2.564 1.00 94.69 91 LEU A O 1
ATOM 708 N N . PHE A 1 92 ? -6.586 -2.662 -2.414 1.00 93.88 92 PHE A N 1
ATOM 709 C CA . PHE A 1 92 ? -7.103 -2.904 -3.757 1.00 93.88 92 PHE A CA 1
ATOM 710 C C . PHE A 1 92 ? -7.031 -1.636 -4.607 1.00 93.88 92 PHE A C 1
ATOM 712 O O . PHE A 1 92 ? -7.437 -0.568 -4.152 1.00 93.88 92 PHE A O 1
ATOM 719 N N . ASN A 1 93 ? -6.580 -1.768 -5.855 1.00 93.31 93 ASN A N 1
ATOM 720 C CA . ASN A 1 93 ? -6.676 -0.709 -6.857 1.00 93.31 93 ASN A CA 1
ATOM 721 C C . ASN A 1 93 ? -7.707 -1.095 -7.921 1.00 93.31 93 ASN A C 1
ATOM 723 O O . ASN A 1 93 ? -7.585 -2.139 -8.569 1.00 93.31 93 ASN A O 1
ATOM 727 N N . GLN A 1 94 ? -8.697 -0.228 -8.150 1.00 90.00 94 GLN A N 1
ATOM 728 C CA . GLN A 1 94 ? -9.761 -0.493 -9.119 1.00 90.00 94 GLN A CA 1
ATOM 729 C C . GLN A 1 94 ? -9.253 -0.527 -10.566 1.00 90.00 94 GLN A C 1
ATOM 731 O O . GLN A 1 94 ? -9.735 -1.335 -11.357 1.00 90.00 94 GLN A O 1
ATOM 736 N N . ASN A 1 95 ? -8.256 0.293 -10.909 1.00 91.44 95 ASN A N 1
ATOM 737 C CA . ASN A 1 95 ? -7.660 0.300 -12.244 1.00 91.44 95 ASN A CA 1
ATOM 738 C C . ASN A 1 95 ? -6.820 -0.965 -12.512 1.00 91.44 95 ASN A C 1
ATOM 740 O O . ASN A 1 95 ? -6.779 -1.447 -13.641 1.00 91.44 95 ASN A O 1
ATOM 744 N N . ALA A 1 96 ? -6.193 -1.536 -11.481 1.00 91.12 96 ALA A N 1
ATOM 745 C CA . ALA A 1 96 ? -5.497 -2.823 -11.556 1.00 91.12 96 ALA A CA 1
ATOM 746 C C . ALA A 1 96 ? -6.443 -4.035 -11.479 1.00 91.12 96 ALA A C 1
ATOM 748 O O . ALA A 1 96 ? -6.036 -5.150 -11.809 1.00 91.12 96 ALA A O 1
ATOM 749 N N . GLN A 1 97 ? -7.670 -3.833 -10.980 1.00 92.12 97 GLN A N 1
ATOM 750 C CA . GLN A 1 97 ? -8.586 -4.890 -10.531 1.00 92.12 97 GLN A CA 1
ATOM 751 C C . GLN A 1 97 ? -7.895 -5.931 -9.633 1.00 92.12 97 GLN A C 1
ATOM 753 O O . GLN A 1 97 ? -8.120 -7.141 -9.744 1.00 92.12 97 GLN A O 1
ATOM 758 N N . GLY A 1 98 ? -7.015 -5.461 -8.752 1.00 92.81 98 GLY A N 1
ATOM 759 C CA . GLY A 1 98 ? -6.109 -6.332 -8.023 1.00 92.81 98 GLY A CA 1
ATOM 760 C C . GLY A 1 98 ? -5.551 -5.724 -6.750 1.00 92.81 98 GLY A C 1
ATOM 761 O O . GLY A 1 98 ? -5.806 -4.564 -6.420 1.00 92.81 98 GLY A O 1
ATOM 762 N N . VAL A 1 99 ? -4.833 -6.565 -6.015 1.00 94.69 99 VAL A N 1
ATOM 763 C CA . VAL A 1 99 ? -4.235 -6.265 -4.713 1.00 94.69 99 VAL A CA 1
ATOM 764 C C . VAL A 1 99 ? -2.727 -6.480 -4.750 1.00 94.69 99 VAL A C 1
ATOM 766 O O . VAL A 1 99 ? -2.198 -7.128 -5.658 1.00 94.69 99 VAL A O 1
ATOM 769 N N . LEU A 1 100 ? -2.031 -5.966 -3.737 1.00 95.62 100 LEU A N 1
ATOM 770 C CA . LEU A 1 100 ? -0.607 -6.237 -3.556 1.00 95.62 100 LEU A CA 1
ATOM 771 C C . LEU A 1 100 ? -0.364 -7.748 -3.412 1.00 95.62 100 LEU A C 1
ATOM 773 O O . LEU A 1 100 ? -1.090 -8.443 -2.698 1.00 95.62 100 LEU A O 1
ATOM 777 N N . ALA A 1 101 ? 0.675 -8.236 -4.079 1.00 95.00 101 ALA A N 1
ATOM 778 C CA . ALA A 1 101 ? 1.134 -9.620 -4.039 1.00 95.00 101 ALA A CA 1
ATOM 779 C C . ALA A 1 101 ? 2.601 -9.689 -3.577 1.00 95.00 101 ALA A C 1
ATOM 781 O O . ALA A 1 101 ? 3.178 -8.692 -3.157 1.00 95.00 101 ALA A O 1
ATOM 782 N N . GLY A 1 102 ? 3.238 -10.859 -3.666 1.00 91.75 102 GLY A N 1
ATOM 783 C CA . GLY A 1 102 ? 4.671 -10.986 -3.376 1.00 91.75 102 GLY A CA 1
ATOM 784 C C . GLY A 1 102 ? 5.540 -10.026 -4.204 1.00 91.75 102 GLY A C 1
ATOM 785 O O . GLY A 1 102 ? 5.192 -9.659 -5.327 1.00 91.75 102 GLY A O 1
ATOM 786 N N . GLN A 1 103 ? 6.688 -9.625 -3.663 1.00 89.12 103 GLN A N 1
ATOM 787 C CA . GLN A 1 103 ? 7.669 -8.817 -4.397 1.00 89.12 103 GLN A CA 1
ATOM 788 C C . GLN A 1 103 ? 8.459 -9.652 -5.415 1.00 89.12 103 GLN A C 1
ATOM 790 O O . GLN A 1 103 ? 8.580 -10.870 -5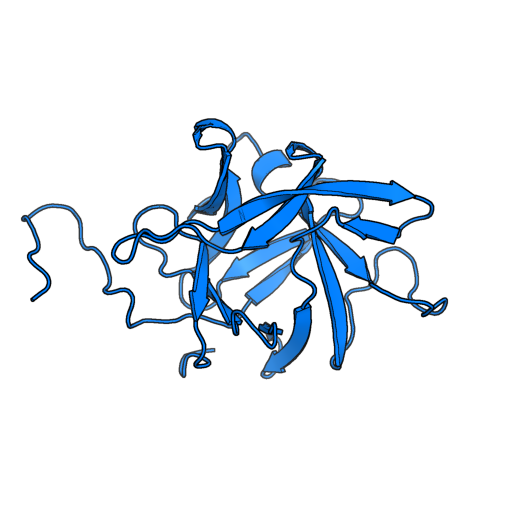.269 1.00 89.12 103 GLN A O 1
ATOM 795 N N . ASN A 1 104 ? 9.001 -9.001 -6.444 1.00 83.44 104 ASN A N 1
ATOM 796 C CA . ASN A 1 104 ? 9.955 -9.629 -7.356 1.00 83.44 104 ASN A CA 1
ATOM 797 C C . ASN A 1 104 ? 11.321 -9.886 -6.682 1.00 83.44 104 ASN A C 1
ATOM 799 O O . ASN A 1 104 ? 11.569 -9.500 -5.538 1.00 83.44 104 ASN A O 1
ATOM 803 N N . ASP A 1 105 ? 12.207 -10.568 -7.401 1.00 82.50 105 ASP A N 1
ATOM 804 C CA . ASP A 1 105 ? 13.545 -10.962 -6.951 1.00 82.50 105 ASP A CA 1
ATOM 805 C C . ASP A 1 105 ? 14.604 -9.856 -7.107 1.00 82.50 105 ASP A C 1
ATOM 807 O O . ASP A 1 105 ? 15.782 -10.085 -6.830 1.00 82.50 105 ASP A O 1
ATOM 811 N N . ASN A 1 106 ? 14.206 -8.645 -7.513 1.00 79.12 106 ASN A N 1
ATOM 812 C CA . ASN A 1 106 ? 15.130 -7.526 -7.641 1.00 79.12 106 ASN A CA 1
ATOM 813 C C . ASN A 1 106 ? 15.549 -7.026 -6.252 1.00 79.12 106 ASN A C 1
ATOM 815 O O . ASN A 1 106 ? 14.764 -6.420 -5.527 1.00 79.12 106 ASN A O 1
ATOM 819 N N . THR A 1 107 ? 16.811 -7.252 -5.893 1.00 72.50 107 THR A N 1
ATOM 820 C CA . THR A 1 107 ? 17.362 -6.862 -4.590 1.00 72.50 107 THR A CA 1
ATOM 821 C C . THR A 1 107 ? 17.694 -5.378 -4.480 1.00 72.50 107 THR A C 1
ATOM 823 O O . THR A 1 107 ? 17.795 -4.873 -3.366 1.00 72.50 107 THR A O 1
ATOM 826 N N . ASP A 1 108 ? 17.871 -4.684 -5.606 1.00 70.31 108 ASP A N 1
ATOM 827 C CA . ASP A 1 108 ? 18.315 -3.284 -5.647 1.00 70.31 108 ASP A CA 1
ATOM 828 C C . ASP A 1 108 ? 17.143 -2.303 -5.787 1.00 70.31 108 ASP A C 1
ATOM 830 O O . ASP A 1 108 ? 17.207 -1.163 -5.328 1.00 70.31 108 ASP A O 1
ATOM 834 N N . SER A 1 109 ? 16.062 -2.751 -6.425 1.00 72.75 109 SER A N 1
ATOM 835 C CA . SER A 1 109 ? 14.829 -1.990 -6.633 1.00 72.75 109 SER A CA 1
ATOM 836 C C . SER A 1 109 ? 13.643 -2.959 -6.680 1.00 72.75 109 SER A C 1
ATOM 838 O O . SER A 1 109 ? 13.084 -3.190 -7.760 1.00 72.75 109 SER A O 1
ATOM 840 N N . PRO A 1 110 ? 13.296 -3.589 -5.542 1.00 78.38 110 PRO A N 1
ATOM 841 C CA . PRO A 1 110 ? 12.180 -4.518 -5.482 1.00 78.38 110 PRO A CA 1
ATOM 842 C C . PRO A 1 110 ? 10.886 -3.813 -5.878 1.00 78.38 110 PRO A C 1
ATOM 844 O O . PRO A 1 110 ? 10.633 -2.681 -5.467 1.00 78.38 110 PRO A O 1
ATOM 847 N N . ALA A 1 111 ? 10.066 -4.512 -6.654 1.00 82.50 111 ALA A N 1
ATOM 848 C CA . ALA A 1 111 ? 8.718 -4.079 -6.983 1.00 82.50 111 ALA A CA 1
ATOM 849 C C . ALA A 1 111 ? 7.702 -5.082 -6.450 1.00 82.50 111 ALA A C 1
ATOM 851 O O . ALA A 1 111 ? 7.905 -6.298 -6.526 1.00 82.50 111 ALA A O 1
ATOM 852 N N . VAL A 1 112 ? 6.592 -4.563 -5.936 1.00 91.06 112 VAL A N 1
ATOM 853 C CA . VAL A 1 112 ? 5.473 -5.374 -5.460 1.00 91.06 112 VAL A CA 1
ATOM 854 C C . VAL A 1 112 ? 4.614 -5.779 -6.654 1.00 91.06 112 VAL A C 1
ATOM 856 O O . VAL A 1 112 ? 4.152 -4.933 -7.423 1.00 91.06 112 VAL A O 1
ATOM 859 N N . ASN A 1 113 ? 4.414 -7.085 -6.837 1.00 93.06 113 ASN A N 1
ATOM 860 C CA . ASN A 1 113 ? 3.570 -7.588 -7.916 1.00 93.06 113 ASN A CA 1
ATOM 861 C C . ASN A 1 113 ? 2.087 -7.375 -7.597 1.00 93.06 113 ASN A C 1
ATOM 863 O O . ASN A 1 113 ? 1.704 -7.009 -6.485 1.00 93.06 113 ASN A O 1
ATOM 867 N N . ASN A 1 114 ? 1.246 -7.650 -8.586 1.00 93.19 114 ASN A N 1
ATOM 868 C CA . ASN A 1 114 ? -0.203 -7.613 -8.470 1.00 93.19 114 ASN A CA 1
ATOM 869 C C . ASN A 1 114 ? -0.799 -9.011 -8.650 1.00 93.19 114 ASN A C 1
ATOM 871 O O . ASN A 1 114 ? -0.310 -9.804 -9.457 1.00 93.19 114 ASN A O 1
ATOM 875 N N . VAL A 1 115 ? -1.900 -9.273 -7.951 1.00 94.12 115 VAL A N 1
ATOM 876 C CA . VAL A 1 115 ? -2.797 -10.389 -8.256 1.00 94.12 115 VAL A CA 1
ATOM 877 C C . VAL A 1 115 ? -4.223 -9.873 -8.381 1.00 94.12 115 VAL A C 1
ATOM 879 O O . VAL A 1 115 ? -4.635 -8.974 -7.649 1.00 94.12 115 VAL A O 1
ATOM 882 N N . SER A 1 116 ? -4.995 -10.456 -9.296 1.00 92.25 116 SER A N 1
ATOM 883 C CA . SER A 1 116 ? -6.417 -10.144 -9.433 1.00 92.25 116 SER A CA 1
ATOM 884 C C . SER A 1 116 ? -7.162 -10.377 -8.121 1.00 92.25 116 SER A C 1
ATOM 886 O O . SER A 1 116 ? -6.904 -11.366 -7.428 1.00 92.25 116 SER A O 1
ATOM 888 N N . ALA A 1 117 ? -8.147 -9.536 -7.834 1.00 88.94 117 ALA A N 1
ATOM 889 C CA . ALA A 1 117 ? -9.075 -9.740 -6.734 1.00 88.94 117 ALA A CA 1
ATOM 890 C C . ALA A 1 117 ? -10.512 -9.548 -7.215 1.00 88.94 117 ALA A C 1
ATOM 892 O O . ALA A 1 117 ? -10.796 -8.698 -8.059 1.00 88.94 117 ALA A O 1
ATOM 893 N N . GLN A 1 118 ? -11.425 -10.345 -6.670 1.00 86.62 118 GLN A N 1
ATOM 894 C CA . GLN A 1 118 ? -12.853 -10.169 -6.907 1.00 86.62 118 GLN A CA 1
ATOM 895 C C . GLN A 1 118 ? -13.439 -9.309 -5.799 1.00 86.62 118 GLN A C 1
ATOM 897 O O . GLN A 1 118 ? -13.271 -9.627 -4.627 1.00 86.62 118 GLN A O 1
ATOM 902 N N . VAL A 1 119 ? -14.150 -8.245 -6.161 1.00 81.88 119 VAL A N 1
ATOM 903 C CA . VAL A 1 119 ? -14.881 -7.420 -5.198 1.00 81.88 119 VAL A CA 1
ATOM 904 C C . VAL A 1 119 ? -16.359 -7.788 -5.249 1.00 81.88 119 VAL A C 1
ATOM 906 O O . VAL A 1 119 ? -16.987 -7.711 -6.304 1.00 81.88 119 VAL A O 1
ATOM 909 N N . ALA A 1 120 ? -16.919 -8.176 -4.108 1.00 78.75 120 ALA A N 1
ATOM 910 C CA . ALA A 1 120 ? -18.338 -8.464 -3.948 1.00 78.75 120 ALA A CA 1
ATOM 911 C C . ALA A 1 120 ? -18.811 -8.002 -2.568 1.00 78.75 120 ALA A C 1
ATOM 913 O O . ALA A 1 120 ? -18.144 -8.244 -1.566 1.00 78.75 120 ALA A O 1
ATOM 914 N N . ASN A 1 121 ? -19.973 -7.343 -2.507 1.00 75.25 121 ASN A N 1
ATOM 915 C CA . ASN A 1 121 ? -20.595 -6.885 -1.255 1.00 75.25 121 ASN A CA 1
ATOM 916 C C . ASN A 1 121 ? -19.653 -6.063 -0.353 1.00 75.25 121 ASN A C 1
ATOM 918 O O . ASN A 1 121 ? -19.651 -6.231 0.863 1.00 75.25 121 ASN A O 1
ATOM 922 N N . GLY A 1 122 ? -18.813 -5.210 -0.951 1.00 73.12 122 GLY A N 1
ATOM 923 C CA . GLY A 1 122 ? -17.850 -4.398 -0.202 1.00 73.12 122 GLY A CA 1
ATOM 924 C C . GLY A 1 122 ? -16.704 -5.195 0.428 1.00 73.12 122 GLY A C 1
ATOM 925 O O . GLY A 1 122 ? -16.051 -4.684 1.330 1.00 73.12 122 GLY A O 1
ATOM 926 N N . LYS A 1 123 ? -16.453 -6.427 -0.029 1.00 75.75 123 LYS A N 1
ATOM 927 C CA . LYS A 1 123 ? -15.315 -7.262 0.370 1.00 75.75 123 LYS A CA 1
ATOM 928 C C . LYS A 1 123 ? -14.491 -7.644 -0.855 1.00 75.75 123 LYS A C 1
ATOM 930 O O . LYS A 1 123 ? -15.057 -7.892 -1.920 1.00 75.75 123 LYS A O 1
ATOM 935 N N . ALA A 1 124 ? -13.174 -7.734 -0.695 1.00 81.44 124 ALA A N 1
ATOM 936 C CA . ALA A 1 124 ? -12.286 -8.274 -1.716 1.00 81.44 124 ALA A CA 1
ATOM 937 C C . ALA A 1 124 ? -11.880 -9.709 -1.374 1.00 81.44 124 ALA A C 1
ATOM 939 O O . ALA A 1 124 ? -11.456 -10.005 -0.259 1.00 81.44 124 ALA A O 1
ATOM 940 N N . ILE A 1 125 ? -11.978 -10.586 -2.367 1.00 85.56 125 ILE A N 1
ATOM 941 C CA . ILE A 1 125 ? -11.456 -11.947 -2.348 1.00 85.56 125 ILE A CA 1
ATOM 942 C C . ILE A 1 125 ? -10.184 -11.926 -3.201 1.00 85.56 125 ILE A C 1
ATOM 944 O O . ILE A 1 125 ? -10.279 -11.888 -4.435 1.00 85.56 125 ILE A O 1
ATOM 948 N N . PRO A 1 126 ? -8.994 -11.877 -2.579 1.00 87.44 126 PRO A N 1
ATOM 949 C CA . PRO A 1 126 ? -7.746 -11.870 -3.322 1.00 87.44 126 PRO A CA 1
ATOM 950 C C . PRO A 1 126 ? -7.521 -13.221 -4.009 1.00 87.44 126 PRO A C 1
ATOM 952 O O . PRO A 1 126 ? -7.802 -14.280 -3.445 1.00 87.44 126 PRO A O 1
ATOM 955 N N . GLY A 1 127 ? -6.986 -13.191 -5.229 1.00 88.31 127 GLY A N 1
ATOM 956 C CA . GLY A 1 127 ? -6.459 -14.385 -5.878 1.00 88.31 127 GLY A CA 1
ATOM 957 C C . GLY A 1 127 ? -5.261 -14.964 -5.119 1.00 88.31 127 GLY A C 1
ATOM 958 O O . GLY A 1 127 ? -4.689 -14.328 -4.230 1.00 88.31 127 GLY A O 1
ATOM 959 N N . ASN A 1 128 ? -4.860 -16.184 -5.484 1.00 89.19 128 ASN A N 1
ATOM 960 C CA . ASN A 1 128 ? -3.726 -16.851 -4.848 1.00 89.19 128 ASN A CA 1
ATOM 961 C C . ASN A 1 128 ? -2.451 -15.989 -4.930 1.00 89.19 128 ASN A C 1
ATOM 963 O O . ASN A 1 128 ? -2.059 -15.569 -6.016 1.00 89.19 128 ASN A O 1
ATOM 967 N N . GLY A 1 129 ? -1.805 -15.756 -3.786 1.00 90.75 129 GLY A N 1
ATOM 968 C CA . GLY A 1 129 ? -0.629 -14.890 -3.669 1.00 90.75 129 GLY A CA 1
ATOM 969 C C . GLY A 1 129 ? -0.928 -13.435 -3.295 1.00 90.75 129 GLY A C 1
ATOM 970 O O . GLY A 1 129 ? 0.013 -12.657 -3.156 1.00 90.75 129 GLY A O 1
ATOM 971 N N . GLY A 1 130 ? -2.199 -13.061 -3.109 1.00 93.25 130 GLY A N 1
ATOM 972 C CA . GLY A 1 130 ? -2.564 -11.746 -2.585 1.00 93.25 130 GLY A CA 1
ATOM 973 C C . GLY A 1 130 ? -2.176 -11.608 -1.118 1.00 93.25 130 GLY A C 1
ATOM 974 O O . GLY A 1 130 ? -2.394 -12.516 -0.314 1.00 93.25 130 GLY A O 1
ATOM 975 N N . VAL A 1 131 ? -1.576 -10.474 -0.774 1.00 95.19 131 VAL A N 1
ATOM 976 C CA . VAL A 1 131 ? -1.036 -10.231 0.562 1.00 95.19 131 VAL A CA 1
ATOM 977 C C . VAL A 1 131 ? -2.123 -9.653 1.457 1.00 95.19 131 VAL A C 1
ATOM 979 O O . VAL A 1 131 ? -2.629 -8.557 1.220 1.00 95.19 131 VAL A O 1
ATOM 982 N N . VAL A 1 132 ? -2.449 -10.400 2.510 1.00 93.50 132 VAL A N 1
ATOM 983 C CA . VAL A 1 132 ? -3.285 -9.934 3.617 1.00 93.50 132 VAL A CA 1
ATOM 984 C C . VAL A 1 132 ? -2.384 -9.291 4.664 1.00 93.50 132 VAL A C 1
ATOM 986 O O . VAL A 1 132 ? -1.392 -9.892 5.093 1.00 93.50 132 VAL A O 1
ATOM 989 N N . PHE A 1 133 ? -2.727 -8.075 5.067 1.00 95.44 133 PHE A N 1
ATOM 990 C CA . PHE A 1 133 ? -2.012 -7.321 6.085 1.00 95.44 133 PHE A CA 1
ATOM 991 C C . PHE A 1 133 ? -2.815 -7.268 7.374 1.00 95.44 133 PHE A C 1
ATOM 993 O O . PHE A 1 133 ? -4.007 -6.984 7.345 1.00 95.44 133 PHE A O 1
ATOM 1000 N N . THR A 1 134 ? -2.145 -7.448 8.502 1.00 95.06 134 THR A N 1
ATOM 1001 C CA . THR A 1 134 ? -2.626 -6.979 9.797 1.00 95.06 134 THR A CA 1
ATOM 1002 C C . THR A 1 134 ? -2.328 -5.486 9.905 1.00 95.06 134 THR A C 1
ATOM 1004 O O . THR A 1 134 ? -1.196 -5.045 9.670 1.00 95.06 134 THR A O 1
ATOM 1007 N N . VAL A 1 135 ? -3.351 -4.704 10.238 1.00 93.81 135 VAL A N 1
ATOM 1008 C CA . VAL A 1 135 ? -3.226 -3.270 10.490 1.00 93.81 135 VAL A CA 1
ATOM 1009 C C . VAL A 1 135 ? -2.607 -3.048 11.864 1.00 93.81 135 VAL A C 1
ATOM 1011 O O . VAL A 1 135 ? -3.169 -3.433 12.882 1.00 93.81 135 VAL A O 1
ATOM 1014 N N . GLU A 1 136 ? -1.464 -2.378 11.893 1.00 94.06 136 GLU A N 1
ATOM 1015 C CA . GLU A 1 136 ? -0.825 -1.859 13.101 1.00 94.06 136 GLU A CA 1
ATOM 1016 C C . GLU A 1 136 ? -0.941 -0.328 13.134 1.00 94.06 136 GLU A C 1
ATOM 1018 O O . GLU A 1 136 ? -1.057 0.329 12.089 1.00 94.06 136 GLU A O 1
ATOM 1023 N N . ARG A 1 137 ? -0.892 0.261 14.333 1.00 89.00 137 ARG A N 1
ATOM 1024 C CA . ARG A 1 137 ? -0.939 1.717 14.531 1.00 89.00 137 ARG A CA 1
ATOM 1025 C C . ARG A 1 137 ? 0.331 2.213 15.225 1.00 89.00 137 ARG A C 1
ATOM 1027 O O . ARG A 1 137 ? 0.837 1.584 16.145 1.00 89.00 137 ARG A O 1
ATOM 1034 N N . SER A 1 138 ? 0.840 3.362 14.785 1.00 84.25 138 SER A N 1
ATOM 1035 C CA . SER A 1 138 ? 1.916 4.115 15.450 1.00 84.25 138 SER A CA 1
ATOM 1036 C C . SER A 1 138 ? 1.459 5.562 15.56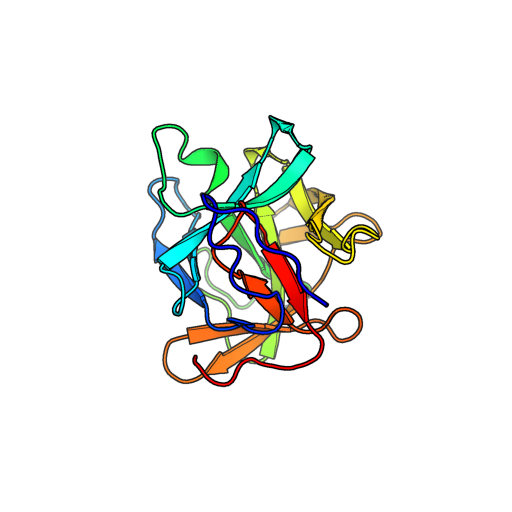9 1.00 84.25 138 SER A C 1
ATOM 1038 O O . SER A 1 138 ? 1.541 6.327 14.608 1.00 84.25 138 SER A O 1
ATOM 1040 N N . GLY A 1 139 ? 0.859 5.911 16.709 1.00 86.94 139 GLY A N 1
ATOM 1041 C CA . GLY A 1 139 ? 0.154 7.184 16.861 1.00 86.94 139 GLY A CA 1
ATOM 1042 C C . GLY A 1 139 ? -0.985 7.325 15.842 1.00 86.94 139 GLY A C 1
ATOM 1043 O O . GLY A 1 139 ?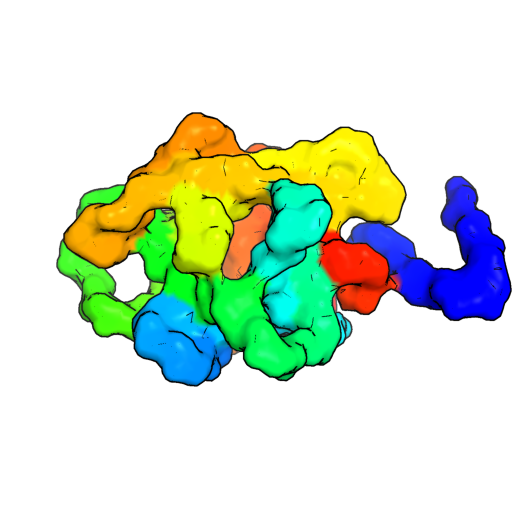 -1.928 6.530 15.825 1.00 86.94 139 GLY A O 1
ATOM 1044 N N . GLU A 1 140 ? -0.901 8.339 14.981 1.00 88.06 140 GLU A N 1
ATOM 1045 C CA . GLU A 1 140 ? -1.906 8.601 13.942 1.00 88.06 140 GLU A CA 1
ATOM 1046 C C . GLU A 1 140 ? -1.705 7.767 12.666 1.00 88.06 140 GLU A C 1
ATOM 1048 O O . GLU A 1 140 ? -2.621 7.672 11.840 1.00 88.06 140 GLU A O 1
ATOM 1053 N N . TYR A 1 141 ? -0.556 7.105 12.526 1.00 90.62 141 TYR A N 1
ATOM 1054 C CA . TYR A 1 141 ? -0.159 6.421 11.301 1.00 90.62 141 TYR A CA 1
ATOM 1055 C C . TYR A 1 141 ? -0.532 4.944 11.293 1.00 90.62 141 TYR A C 1
ATOM 1057 O O . TYR A 1 141 ? -0.555 4.267 12.324 1.00 90.62 141 TYR A O 1
ATOM 1065 N N . TYR A 1 142 ? -0.792 4.442 10.091 1.00 93.94 142 TYR A N 1
ATOM 1066 C CA . TYR A 1 142 ? -0.993 3.028 9.813 1.00 93.94 142 TYR A CA 1
ATOM 1067 C C . TYR A 1 142 ? 0.336 2.366 9.457 1.00 93.94 142 TYR A C 1
ATOM 1069 O O . TYR A 1 142 ? 1.189 2.961 8.797 1.00 93.94 142 TYR A O 1
ATOM 1077 N N . ARG A 1 143 ? 0.480 1.105 9.849 1.00 94.69 143 ARG A N 1
ATOM 1078 C CA . ARG A 1 143 ? 1.504 0.185 9.360 1.00 94.69 143 ARG A CA 1
ATOM 1079 C C . ARG A 1 143 ? 0.790 -1.063 8.849 1.00 94.69 143 ARG A C 1
ATOM 1081 O O . ARG A 1 143 ? -0.073 -1.607 9.529 1.00 94.69 143 ARG A O 1
ATOM 1088 N N . PHE A 1 144 ? 1.137 -1.510 7.648 1.00 95.94 144 PHE A N 1
ATOM 1089 C CA . PHE A 1 144 ? 0.563 -2.717 7.051 1.00 95.94 144 PHE A CA 1
ATOM 1090 C C . PHE A 1 144 ? 1.583 -3.842 7.153 1.00 95.94 144 PHE A C 1
ATOM 1092 O O . PHE A 1 144 ? 2.584 -3.827 6.432 1.00 95.94 144 PHE A O 1
ATOM 1099 N N . ARG A 1 145 ? 1.355 -4.787 8.069 1.00 95.94 145 ARG A N 1
ATOM 1100 C CA . ARG A 1 145 ? 2.277 -5.895 8.333 1.00 95.94 145 ARG A CA 1
ATOM 1101 C C . ARG A 1 145 ? 1.719 -7.204 7.798 1.00 95.94 145 ARG A C 1
ATOM 1103 O O . ARG A 1 145 ? 0.582 -7.562 8.067 1.00 95.94 145 ARG A O 1
ATOM 1110 N N . ASN A 1 146 ? 2.549 -7.958 7.102 1.00 95.50 146 ASN A N 1
ATOM 1111 C CA . ASN A 1 146 ? 2.316 -9.350 6.761 1.00 95.50 146 ASN A CA 1
ATOM 1112 C C . ASN A 1 146 ? 3.364 -10.231 7.461 1.00 95.50 146 ASN A C 1
ATOM 1114 O O . ASN A 1 146 ? 4.514 -9.829 7.612 1.00 95.50 146 ASN A O 1
ATOM 1118 N N . GLU A 1 147 ? 2.992 -11.441 7.877 1.00 92.50 147 GLU A N 1
ATOM 1119 C CA . GLU A 1 147 ? 3.911 -12.344 8.590 1.00 92.50 147 GLU A CA 1
ATOM 1120 C C . GLU A 1 147 ? 5.047 -12.880 7.712 1.00 92.50 147 GLU A C 1
ATOM 1122 O O . GLU A 1 147 ? 6.151 -13.100 8.200 1.00 92.50 147 GLU A O 1
ATOM 1127 N N . THR A 1 148 ? 4.787 -13.093 6.421 1.00 92.69 148 THR A N 1
ATOM 1128 C CA . THR A 1 148 ? 5.772 -13.642 5.480 1.00 92.69 148 THR A CA 1
ATOM 1129 C C . THR A 1 148 ? 6.685 -12.551 4.936 1.00 92.69 148 THR A C 1
ATOM 1131 O O . THR A 1 148 ? 7.902 -12.716 4.919 1.00 92.69 148 THR A O 1
ATOM 1134 N N . TYR A 1 149 ? 6.107 -11.435 4.493 1.00 91.75 149 TYR A N 1
ATOM 1135 C CA . TYR A 1 149 ? 6.843 -10.381 3.794 1.00 91.75 149 TYR A CA 1
ATOM 1136 C C . TYR A 1 149 ? 7.302 -9.236 4.708 1.00 91.75 149 TYR A C 1
ATOM 1138 O O . TYR A 1 149 ? 8.248 -8.529 4.370 1.00 91.75 149 TYR A O 1
ATOM 1146 N N . GLY A 1 150 ? 6.686 -9.067 5.879 1.00 93.56 150 GLY A N 1
ATOM 1147 C CA . GLY A 1 150 ? 6.940 -7.943 6.775 1.00 93.56 150 GLY A CA 1
ATOM 1148 C C . GLY A 1 150 ? 6.074 -6.725 6.447 1.00 93.56 150 GLY A C 1
ATOM 1149 O O . GLY A 1 150 ? 4.902 -6.850 6.097 1.00 93.56 150 GLY A O 1
ATOM 1150 N N . TYR A 1 151 ? 6.635 -5.533 6.606 1.00 93.44 151 TYR A N 1
ATOM 1151 C CA . TYR A 1 151 ? 5.953 -4.252 6.461 1.00 93.44 151 TYR A CA 1
ATOM 1152 C C . TYR A 1 151 ? 5.940 -3.752 5.021 1.00 93.44 151 TYR A C 1
ATOM 1154 O O . TYR A 1 151 ? 6.963 -3.810 4.343 1.00 93.44 151 TYR A O 1
ATOM 1162 N N . LEU A 1 152 ? 4.812 -3.179 4.592 1.00 94.25 152 LEU A N 1
ATOM 1163 C CA . LEU A 1 152 ? 4.755 -2.356 3.385 1.00 94.25 152 LEU A CA 1
ATOM 1164 C C . LEU A 1 152 ? 5.540 -1.052 3.593 1.00 94.25 152 LEU A C 1
ATOM 1166 O O . LEU A 1 152 ? 5.229 -0.260 4.487 1.00 94.25 152 LEU A O 1
ATOM 1170 N N . CYS A 1 153 ? 6.516 -0.820 2.722 1.00 90.50 153 CYS A N 1
ATOM 1171 C CA . CYS A 1 153 ? 7.466 0.283 2.787 1.00 90.50 153 CYS A CA 1
ATOM 1172 C C . CYS A 1 153 ? 7.494 1.091 1.486 1.00 90.50 153 CYS A C 1
ATOM 1174 O O . CYS A 1 153 ? 7.190 0.583 0.406 1.00 90.50 153 CYS A O 1
ATOM 1176 N N . SER A 1 154 ? 7.960 2.335 1.591 1.00 84.25 154 SER A N 1
ATOM 1177 C CA . SER A 1 154 ? 8.428 3.145 0.462 1.00 84.25 154 SER A CA 1
ATOM 1178 C C . SER A 1 154 ? 9.781 3.768 0.801 1.00 84.25 154 SER A C 1
ATOM 1180 O O . SER A 1 154 ? 10.054 4.101 1.955 1.00 84.25 154 SER A O 1
ATOM 1182 N N . ASN A 1 155 ? 10.650 3.919 -0.200 1.00 72.00 155 ASN A N 1
ATOM 1183 C CA . ASN A 1 155 ? 11.947 4.589 -0.055 1.00 72.00 155 ASN A CA 1
ATOM 1184 C C . ASN A 1 155 ? 11.972 5.956 -0.759 1.00 72.00 155 ASN A C 1
ATOM 1186 O O . ASN A 1 155 ? 12.970 6.670 -0.661 1.00 72.00 155 ASN A O 1
ATOM 1190 N N . GLY A 1 156 ? 10.888 6.334 -1.452 1.00 57.66 156 GLY A N 1
ATOM 1191 C CA . GLY A 1 156 ? 10.759 7.605 -2.171 1.00 57.66 156 GLY A CA 1
ATOM 1192 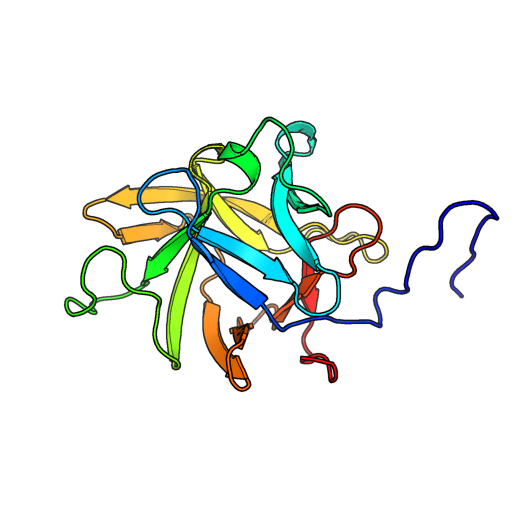C C . GLY A 1 156 ? 11.761 7.817 -3.312 1.00 57.66 156 GLY A C 1
ATOM 1193 O O . GLY A 1 156 ? 11.811 8.914 -3.862 1.00 57.66 156 GLY A O 1
ATOM 1194 N N . THR A 1 157 ? 12.563 6.812 -3.683 1.00 56.09 157 THR A N 1
ATOM 1195 C CA . THR A 1 157 ? 13.525 6.908 -4.788 1.00 56.09 157 THR A CA 1
ATOM 1196 C C . THR A 1 157 ? 13.286 5.810 -5.808 1.00 56.09 157 THR A C 1
ATOM 1198 O O . THR A 1 157 ? 13.361 4.624 -5.489 1.00 56.09 157 THR A O 1
ATOM 1201 N N . GLY A 1 158 ? 13.026 6.223 -7.049 1.00 56.75 158 GLY A N 1
ATOM 1202 C CA . GLY A 1 158 ? 12.836 5.309 -8.174 1.00 56.75 158 GLY A CA 1
ATOM 1203 C C . GLY A 1 158 ? 11.449 4.674 -8.265 1.00 56.75 158 GLY A C 1
ATOM 1204 O O . GLY A 1 158 ? 11.342 3.626 -8.881 1.00 56.75 158 GLY A O 1
ATOM 1205 N N . ASN A 1 159 ? 10.413 5.295 -7.690 1.00 62.56 159 ASN A N 1
ATOM 1206 C CA . ASN A 1 159 ? 9.036 4.800 -7.735 1.00 62.56 159 ASN A CA 1
ATOM 1207 C C . ASN A 1 159 ? 8.939 3.360 -7.203 1.00 62.56 159 ASN A C 1
ATOM 1209 O O . ASN A 1 159 ? 8.667 2.429 -7.962 1.00 62.56 159 ASN A O 1
ATOM 1213 N N . ASN A 1 160 ? 9.167 3.157 -5.903 1.00 75.12 160 ASN A N 1
ATOM 1214 C CA . ASN A 1 160 ? 9.214 1.813 -5.328 1.00 75.12 160 ASN A CA 1
ATOM 1215 C C . ASN A 1 160 ? 8.370 1.690 -4.058 1.00 75.12 160 ASN A C 1
ATOM 1217 O O . ASN A 1 160 ? 8.621 2.364 -3.055 1.00 75.12 160 ASN A O 1
ATOM 1221 N N . ALA A 1 161 ? 7.417 0.762 -4.108 1.00 85.62 161 ALA A N 1
ATOM 1222 C CA . ALA A 1 161 ? 6.827 0.121 -2.943 1.00 85.62 161 ALA A CA 1
ATOM 1223 C C . ALA A 1 161 ? 7.469 -1.266 -2.790 1.00 85.62 161 ALA A C 1
ATOM 1225 O O . ALA A 1 161 ? 7.711 -1.946 -3.788 1.00 85.62 161 ALA A O 1
ATOM 1226 N N . PHE A 1 162 ? 7.765 -1.677 -1.559 1.00 89.88 162 PHE A N 1
ATOM 1227 C CA . PHE A 1 162 ? 8.469 -2.931 -1.268 1.00 89.88 162 PHE A CA 1
ATOM 1228 C C . PHE A 1 162 ? 8.142 -3.451 0.132 1.00 89.88 162 PHE A C 1
ATOM 1230 O O . PHE A 1 162 ? 7.458 -2.767 0.896 1.00 89.88 162 PHE A O 1
ATOM 1237 N N . TYR A 1 163 ? 8.652 -4.637 0.480 1.00 91.25 163 TYR A N 1
ATOM 1238 C CA . TYR A 1 163 ? 8.506 -5.194 1.820 1.00 91.25 163 TYR A CA 1
ATOM 1239 C C . TYR A 1 163 ? 9.814 -5.237 2.607 1.00 91.25 163 TYR A C 1
ATOM 1241 O O . TYR A 1 163 ? 10.892 -5.443 2.051 1.00 91.25 163 TYR A O 1
ATOM 1249 N N . SER A 1 164 ? 9.710 -5.058 3.924 1.00 88.62 164 SER A N 1
ATOM 1250 C CA . SER A 1 164 ? 10.828 -5.202 4.859 1.00 88.62 164 SER A CA 1
ATOM 1251 C C . SER A 1 164 ? 10.401 -5.926 6.129 1.00 88.62 164 SER A C 1
ATOM 1253 O O . SER A 1 164 ? 9.383 -5.590 6.727 1.00 88.62 164 SER A O 1
ATOM 1255 N N . GLN A 1 165 ? 11.220 -6.866 6.602 1.00 88.50 165 GLN A N 1
ATOM 1256 C CA . GLN A 1 165 ? 10.968 -7.595 7.853 1.00 88.50 165 GLN A CA 1
ATOM 1257 C C . GLN A 1 165 ? 11.015 -6.699 9.097 1.00 88.50 165 GLN A C 1
ATOM 1259 O O . GLN A 1 165 ? 10.373 -6.990 10.105 1.00 88.50 165 GLN A O 1
ATOM 1264 N N . THR A 1 166 ? 11.770 -5.603 9.040 1.00 83.88 166 THR A N 1
ATOM 1265 C CA . THR A 1 166 ? 11.918 -4.666 10.153 1.00 83.88 166 THR A CA 1
ATOM 1266 C C . THR A 1 166 ? 11.050 -3.437 9.939 1.00 83.88 166 THR A C 1
ATOM 1268 O O . THR A 1 166 ? 11.031 -2.867 8.844 1.00 83.88 166 THR A O 1
ATOM 1271 N N . ALA A 1 167 ? 10.366 -3.007 11.001 1.00 76.38 167 ALA A N 1
ATOM 1272 C CA . ALA A 1 167 ? 9.731 -1.698 11.033 1.00 76.38 167 ALA A CA 1
ATOM 1273 C C . ALA A 1 167 ? 10.807 -0.602 11.013 1.00 76.38 167 ALA A C 1
ATOM 1275 O O . ALA A 1 167 ? 11.810 -0.723 11.714 1.00 76.38 167 ALA A O 1
ATOM 1276 N N . GLY A 1 168 ? 10.599 0.451 10.222 1.00 69.69 168 GLY A N 1
ATOM 1277 C CA . GLY A 1 168 ? 11.456 1.636 10.254 1.00 69.69 168 GLY A CA 1
ATOM 1278 C C . GLY A 1 168 ? 11.277 2.430 11.549 1.00 69.69 168 GLY A C 1
ATOM 1279 O O . GLY A 1 168 ? 10.199 2.405 12.148 1.00 69.69 168 GLY A O 1
ATOM 1280 N N . GLU A 1 169 ? 12.328 3.136 11.970 1.00 58.50 169 GLU A N 1
ATOM 1281 C CA . GLU A 1 169 ? 12.338 3.927 13.214 1.00 58.50 169 GLU A CA 1
ATOM 1282 C C . GLU A 1 169 ? 11.674 5.314 13.062 1.00 58.50 169 GLU A C 1
ATOM 1284 O O . GLU A 1 169 ? 11.287 5.910 14.062 1.00 58.50 169 GLU A O 1
ATOM 1289 N N . ASP A 1 170 ? 11.462 5.795 11.830 1.00 53.53 170 ASP A N 1
ATOM 1290 C CA . ASP A 1 170 ? 11.080 7.189 11.529 1.00 53.53 170 ASP A CA 1
ATOM 1291 C C . ASP A 1 170 ? 9.567 7.423 11.277 1.00 53.53 170 ASP A C 1
ATOM 1293 O O . ASP A 1 170 ? 9.201 8.326 10.523 1.00 53.53 170 ASP A O 1
ATOM 1297 N N . ALA A 1 171 ? 8.671 6.611 11.855 1.00 46.72 171 ALA A N 1
ATOM 1298 C CA . ALA A 1 171 ? 7.212 6.759 11.681 1.00 46.72 171 ALA A CA 1
ATOM 1299 C C . ALA A 1 171 ? 6.509 7.352 12.906 1.00 46.72 171 ALA A C 1
ATOM 1301 O O . ALA A 1 171 ? 6.374 6.606 13.908 1.00 46.72 171 ALA A O 1
#

Sequence (171 aa):
KLSMDEKYSSTPLDKTHTGWSILPAATENCVYIQNVGRSSYLEWYAEKNNWSAFGTIGSNEALFAQQLYLVGDETDQPAGSLPQEGAQVVLFNQNAQGVLAGQNDNTDSPAVNNVSAQVANGKAIPGNGGVVFTVERSGEYYRFRNETYGYLCSNGTGNNAFYSQTAGEDA

Organism: NCBI:txid408170

Radius of gyration: 15.28 Å; chains: 1; bounding box: 50×31×34 Å

Foldseek 3Di:
DDDDDDPFPQDFPVQWQQWWDWADAPDPQWTWTAGPVQRWTWFQPPVVQFIFTANDCPPCVLRRTKHKAFDDPDPPDDRSDDDDQQTKTFIDRPVSCWTWFAWDPDPRAITTHTFHWDDDPRHTDHDPRHFIFGWHDDPNTTWTQGPPFGTFTHSNGPGGTGGDNDHHPPD

pLDDT: mean 81.52, std 17.03, range [29.25, 96.19]

Secondary structure (DSSP, 8-state):
-----TT--PPPTT--B--EEEEE-SSTT-EEEEETTT--EEEEEGGGTEEEEES---S-GGGT-EEEEE-SS---SPTTPPPPTT-EEEEEETTTTEEEEEEPS-SSS--EEEEEEEEETTEEEEPTTBPPEEEEEETTEEE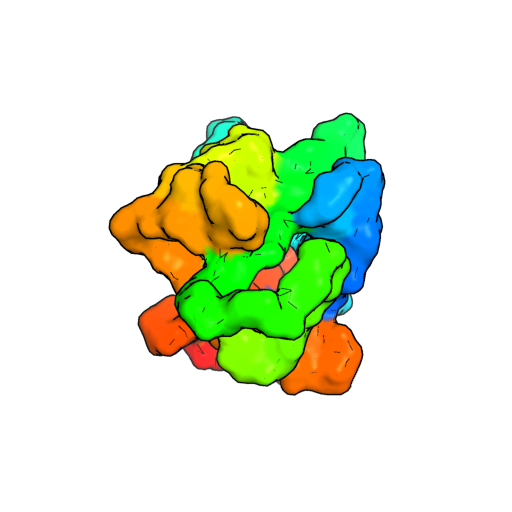EEETTTEEEEE-SSSS-EEEESSPPS--